Protein AF-A0A1W9L473-F1 (afdb_monomer)

Sequence (156 aa):
LVLVSHRDIDSIYTDMGHTSPFGNRLSIIRLGLLEPEIPNLIIQWGKNILSIEAMHAMRIWAGRHPFYLQLLGYHLVNAQEADESLGQALDNFYSDAVGRLRKLWDSLDEREQQTLRGTLQGKAIKRRSLRIRGLVTEEDKPFGQVLREWLEHEIG

Solvent-accessible surface area (backbone atoms only — not comparable to full-atom values): 9128 Å² total; per-residue (Å²): 139,89,88,89,69,97,61,61,71,66,61,62,24,63,78,65,79,42,86,64,90,49,82,88,77,62,84,87,80,79,80,42,49,49,62,90,68,48,47,61,56,59,49,55,73,41,59,91,77,48,52,73,66,56,50,50,46,42,51,50,36,21,29,38,30,63,69,47,39,52,49,42,52,51,30,49,52,51,19,60,76,68,76,46,51,73,66,58,21,48,53,56,32,48,64,61,46,49,65,53,50,52,58,54,54,76,70,46,53,73,68,56,50,52,46,59,57,35,40,82,74,73,44,75,43,90,48,72,70,44,33,54,68,30,51,27,43,98,84,30,38,64,37,20,46,54,58,49,53,46,44,59,76,77,67,101

Nearest PDB structures (foldseek):
  9fia-assembly1_B3  TM=2.172E-01  e=6.575E+00  Toxoplasma gondii

Structure (mmCIF, N/CA/C/O backbone):
data_AF-A0A1W9L473-F1
#
_entry.id   AF-A0A1W9L473-F1
#
loop_
_atom_site.group_PDB
_atom_site.id
_atom_site.type_symbol
_atom_site.label_atom_id
_atom_site.label_alt_id
_atom_site.label_comp_id
_atom_site.label_asym_id
_atom_site.label_entity_id
_atom_site.label_seq_id
_atom_site.pdbx_PDB_ins_code
_atom_site.Cartn_x
_atom_site.Cartn_y
_atom_site.Cartn_z
_atom_site.occupancy
_atom_site.B_iso_or_equiv
_atom_site.auth_seq_id
_atom_site.auth_comp_id
_atom_site.auth_asym_id
_atom_site.auth_atom_id
_atom_site.pdbx_PDB_model_num
ATOM 1 N N . LEU A 1 1 ? -2.109 -25.736 12.941 1.00 49.19 1 LEU A N 1
ATOM 2 C CA . LEU A 1 1 ? -3.257 -25.099 12.260 1.00 49.19 1 LEU A CA 1
ATOM 3 C C . LEU A 1 1 ? -3.051 -23.593 12.336 1.00 49.19 1 LEU A C 1
ATOM 5 O O . LEU A 1 1 ? -2.918 -23.092 13.444 1.00 49.19 1 LEU A O 1
ATOM 9 N N . VAL A 1 2 ? -2.947 -22.902 11.200 1.00 49.25 2 VAL A N 1
ATOM 10 C CA . VAL A 1 2 ? -2.827 -21.435 11.145 1.00 49.25 2 VAL A CA 1
ATOM 11 C C . VAL A 1 2 ? -4.138 -20.900 10.581 1.00 49.25 2 VAL A C 1
ATOM 13 O O . VAL A 1 2 ? -4.546 -21.305 9.497 1.00 49.25 2 VAL A O 1
ATOM 16 N N . LEU A 1 3 ? -4.813 -20.041 11.341 1.00 48.75 3 LEU A N 1
ATOM 17 C CA . LEU A 1 3 ? -6.052 -19.374 10.945 1.00 48.75 3 LEU A CA 1
ATOM 18 C C . LEU A 1 3 ? -5.720 -17.917 10.613 1.00 48.75 3 LEU A C 1
ATOM 20 O O . LEU A 1 3 ? -5.162 -17.210 11.448 1.00 48.75 3 LEU A O 1
ATOM 24 N N . VAL A 1 4 ? -6.048 -17.481 9.395 1.00 52.62 4 VAL A N 1
ATOM 25 C CA . VAL A 1 4 ? -5.826 -16.108 8.922 1.00 52.62 4 VAL A CA 1
ATOM 26 C C . VAL A 1 4 ? -7.186 -15.447 8.727 1.00 52.62 4 VAL A C 1
ATOM 28 O O . VAL A 1 4 ? -8.017 -15.949 7.976 1.00 52.62 4 VAL A O 1
ATOM 31 N N . SER A 1 5 ? -7.421 -14.330 9.414 1.00 60.09 5 SER A N 1
ATOM 32 C CA . SER A 1 5 ? -8.674 -13.572 9.353 1.00 60.09 5 SER A CA 1
ATOM 33 C C . SER A 1 5 ? -8.391 -12.078 9.210 1.00 60.09 5 SER A C 1
ATOM 35 O O . SER A 1 5 ? -7.452 -11.556 9.807 1.00 60.09 5 SER A O 1
ATOM 37 N N . HIS A 1 6 ? -9.231 -11.387 8.434 1.00 55.44 6 HIS A N 1
ATOM 38 C CA . HIS A 1 6 ? -9.237 -9.922 8.324 1.00 55.44 6 HIS A CA 1
ATOM 39 C C . HIS A 1 6 ? -10.030 -9.232 9.442 1.00 55.44 6 HIS A C 1
ATOM 41 O O . HIS A 1 6 ? -9.931 -8.017 9.609 1.00 55.44 6 HIS A O 1
ATOM 47 N N . ARG A 1 7 ? -10.813 -10.003 10.204 1.00 55.44 7 ARG A N 1
ATOM 48 C CA . ARG A 1 7 ? -11.537 -9.557 11.396 1.00 55.44 7 ARG A CA 1
ATOM 49 C C . ARG A 1 7 ? -10.774 -9.965 12.645 1.00 55.44 7 ARG A C 1
ATOM 51 O O . ARG A 1 7 ? -10.138 -11.023 12.654 1.00 55.44 7 ARG A O 1
ATOM 58 N N . ASP A 1 8 ? -10.870 -9.145 13.687 1.00 57.38 8 ASP A N 1
ATOM 59 C CA . ASP A 1 8 ? -10.322 -9.490 14.995 1.00 57.38 8 ASP A CA 1
ATOM 60 C C . ASP A 1 8 ? -10.938 -10.817 15.454 1.00 57.38 8 ASP A C 1
ATOM 62 O O . ASP A 1 8 ? -12.156 -10.982 15.391 1.00 57.38 8 ASP A O 1
ATOM 66 N N . ILE A 1 9 ? -10.124 -11.789 15.861 1.00 57.00 9 ILE A N 1
ATOM 67 C CA . ILE A 1 9 ? -10.634 -13.122 16.215 1.00 57.00 9 ILE A CA 1
ATOM 68 C C . ILE A 1 9 ? -11.645 -13.017 17.357 1.00 57.00 9 ILE A C 1
ATOM 70 O O . ILE A 1 9 ? -12.660 -13.703 17.324 1.00 57.00 9 ILE A O 1
ATOM 74 N N . ASP A 1 10 ? -11.438 -12.087 18.287 1.00 54.16 10 ASP A N 1
ATOM 75 C CA . ASP A 1 10 ? -12.383 -11.835 19.371 1.00 54.16 10 ASP A CA 1
ATOM 76 C C . ASP A 1 10 ? -13.751 -11.376 18.840 1.00 54.16 10 ASP A C 1
ATOM 78 O O . ASP A 1 10 ? -14.776 -11.826 19.340 1.00 54.16 10 ASP A O 1
ATOM 82 N N . SER A 1 11 ? -13.794 -10.584 17.759 1.00 52.94 11 SER A N 1
ATOM 83 C CA . SER A 1 11 ? -15.060 -10.144 17.146 1.00 52.94 11 SER A CA 1
ATOM 84 C C . SER A 1 11 ? -15.867 -11.282 16.508 1.00 52.94 11 SER A C 1
ATOM 86 O O . SER A 1 11 ? -17.090 -11.229 16.503 1.00 52.94 11 SER A O 1
ATOM 88 N N . ILE A 1 12 ? -15.209 -12.356 16.054 1.00 52.94 12 ILE A N 1
ATOM 89 C CA . ILE A 1 12 ? -15.882 -13.552 15.513 1.00 52.94 12 ILE A CA 1
ATOM 90 C C . ILE A 1 12 ? -16.634 -14.309 16.619 1.00 52.94 12 ILE A C 1
ATOM 92 O O . ILE A 1 12 ? -17.684 -14.898 16.368 1.00 52.94 12 ILE A O 1
ATOM 96 N N . TYR A 1 13 ? -16.108 -14.296 17.845 1.00 51.09 13 TYR A N 1
ATOM 97 C CA . TYR A 1 13 ? -16.696 -15.004 18.983 1.00 51.09 13 TYR A CA 1
ATOM 98 C C . TYR A 1 13 ? -17.824 -14.222 19.650 1.00 51.09 13 TYR A C 1
ATOM 100 O O . TYR A 1 13 ? -18.827 -14.822 20.043 1.00 51.09 13 TYR A O 1
ATOM 108 N N . THR A 1 14 ? -17.702 -12.894 19.719 1.00 51.62 14 THR A N 1
ATOM 109 C CA . THR A 1 14 ? -18.758 -12.030 20.261 1.00 51.62 14 THR A CA 1
ATOM 110 C C . THR A 1 14 ? -20.039 -12.118 19.427 1.00 51.62 14 THR A C 1
ATOM 112 O O . THR A 1 14 ? -21.121 -12.218 20.000 1.00 51.62 14 THR A O 1
ATOM 115 N N . ASP A 1 15 ? -19.919 -12.191 18.096 1.00 51.69 15 ASP A N 1
ATOM 116 C CA . ASP A 1 15 ? -21.063 -12.339 17.181 1.00 51.69 15 ASP A CA 1
ATOM 117 C C . ASP A 1 15 ? -21.738 -13.724 17.274 1.00 51.69 15 ASP A C 1
ATOM 119 O O . ASP A 1 15 ? -22.900 -13.876 16.901 1.00 51.69 15 ASP A O 1
ATOM 123 N N . MET A 1 16 ? -21.038 -14.738 17.800 1.00 52.78 16 MET A N 1
ATOM 124 C CA . MET A 1 16 ? -21.549 -16.106 17.971 1.00 52.78 16 MET A CA 1
ATOM 125 C C . MET A 1 16 ? -21.974 -16.438 19.411 1.00 52.78 16 MET A C 1
ATOM 127 O O . MET A 1 16 ? -22.309 -17.585 19.693 1.00 52.78 16 MET A O 1
ATOM 131 N N . GLY A 1 17 ? -21.974 -15.469 20.336 1.00 44.88 17 GLY A N 1
ATOM 132 C CA . GLY A 1 17 ? -22.454 -15.671 21.711 1.00 44.88 17 GLY A CA 1
ATOM 133 C C . GLY A 1 17 ? -21.631 -16.662 22.549 1.00 44.88 17 GLY A C 1
ATOM 134 O O . GLY A 1 17 ? -22.107 -17.143 23.577 1.00 44.88 17 GLY A O 1
ATOM 135 N N . HIS A 1 18 ? -20.400 -16.972 22.135 1.00 49.53 18 HIS A N 1
ATOM 136 C CA . HIS A 1 18 ? -19.535 -17.944 22.801 1.00 49.53 18 HIS A CA 1
ATOM 137 C C . HIS A 1 18 ? -18.225 -17.296 23.254 1.00 49.53 18 HIS A C 1
ATOM 139 O O . HIS A 1 18 ? -17.548 -16.629 22.480 1.00 49.53 18 HIS A O 1
ATOM 145 N N . THR A 1 19 ? -17.815 -17.534 24.501 1.00 52.00 19 THR A N 1
ATOM 146 C CA . THR A 1 19 ? -16.463 -17.215 24.976 1.00 52.00 19 THR A CA 1
ATOM 147 C C . THR A 1 19 ? -15.451 -18.113 24.259 1.00 52.00 19 THR A C 1
ATOM 149 O O . THR A 1 19 ? -15.545 -19.338 24.317 1.00 52.00 19 THR A O 1
ATOM 152 N N . SER A 1 20 ? -14.491 -17.501 23.558 1.00 50.62 20 SER A N 1
ATOM 153 C CA . SER A 1 20 ? -13.506 -18.198 22.722 1.00 50.62 20 SER A CA 1
ATOM 154 C C . SER A 1 20 ? -12.738 -19.280 23.505 1.00 50.62 20 SER A C 1
ATOM 156 O O . SER A 1 20 ? -11.993 -18.946 24.433 1.00 50.62 20 SER A O 1
ATOM 158 N N . PRO A 1 21 ? -12.813 -20.569 23.116 1.00 51.66 21 PRO A N 1
ATOM 159 C CA . PRO A 1 21 ? -12.040 -21.645 23.748 1.00 51.66 21 PRO A CA 1
ATOM 160 C C . PRO A 1 21 ? -10.525 -21.543 23.472 1.00 51.66 21 PRO A C 1
ATOM 162 O O . PRO A 1 21 ? -9.743 -22.363 23.955 1.00 51.66 21 PRO A O 1
ATOM 165 N N . PHE A 1 22 ? -10.091 -20.533 22.708 1.00 52.97 22 PHE A N 1
ATOM 166 C CA . PHE A 1 22 ? -8.700 -20.305 22.321 1.00 52.97 22 PHE A CA 1
ATOM 167 C C . PHE A 1 22 ? -7.920 -19.394 23.272 1.00 52.97 22 PHE A C 1
ATOM 169 O O . PHE A 1 22 ? -6.691 -19.362 23.182 1.00 52.97 22 PHE A O 1
ATOM 176 N N . GLY A 1 23 ? -8.596 -18.725 24.214 1.00 51.22 23 GLY A N 1
ATOM 177 C CA . GLY A 1 23 ? -7.991 -17.723 25.102 1.00 51.22 23 GLY A CA 1
ATOM 178 C C . GLY A 1 23 ? -6.808 -18.215 25.950 1.00 51.22 23 GLY A C 1
ATOM 179 O O . GLY A 1 23 ? -6.017 -17.398 26.399 1.00 51.22 23 GLY A O 1
ATOM 180 N N . ASN A 1 24 ? -6.645 -19.534 26.124 1.00 51.88 24 ASN A N 1
ATOM 181 C CA . ASN A 1 24 ? -5.555 -20.140 26.902 1.00 51.88 24 ASN A CA 1
ATOM 182 C C . ASN A 1 24 ? -4.619 -21.067 26.100 1.00 51.88 24 ASN A C 1
ATOM 184 O O . ASN A 1 24 ? -3.783 -21.740 26.699 1.00 51.88 24 ASN A O 1
ATOM 188 N N . ARG A 1 25 ? -4.753 -21.168 24.766 1.00 57.78 25 ARG A N 1
ATOM 189 C CA . ARG A 1 25 ? -3.942 -22.113 23.960 1.00 57.78 25 ARG A CA 1
ATOM 190 C C . ARG A 1 25 ? -3.295 -21.530 22.705 1.00 57.78 25 ARG A C 1
ATOM 192 O O . ARG A 1 25 ? -2.423 -22.191 22.148 1.00 57.78 25 ARG A O 1
ATOM 199 N N . LEU A 1 26 ? -3.686 -20.337 22.255 1.00 58.19 26 LEU A N 1
ATOM 200 C CA . LEU A 1 26 ? -3.131 -19.711 21.051 1.00 58.19 26 LEU A CA 1
ATOM 201 C C . LEU A 1 26 ? -2.578 -18.317 21.349 1.00 58.19 26 LEU A C 1
ATOM 203 O O . LEU A 1 26 ? -3.222 -17.519 22.025 1.00 58.19 26 LEU A O 1
ATOM 207 N N . SER A 1 27 ? -1.402 -18.011 20.799 1.00 53.88 27 SER A N 1
ATOM 208 C CA . SER A 1 27 ? -0.875 -16.650 20.734 1.00 53.88 27 SER A CA 1
ATOM 209 C C . SER A 1 27 ? -1.345 -15.978 19.443 1.00 53.88 27 SER A C 1
ATOM 211 O O . SER A 1 27 ? -1.219 -16.528 18.348 1.00 53.88 27 SER A O 1
ATOM 213 N N . ILE A 1 28 ? -1.906 -14.775 19.562 1.00 63.00 28 ILE A N 1
ATOM 214 C CA . ILE A 1 28 ? -2.271 -13.959 18.402 1.00 63.00 28 ILE A CA 1
ATOM 215 C C . ILE A 1 28 ? -1.040 -13.155 17.991 1.00 63.00 28 ILE A C 1
ATOM 217 O O . ILE A 1 28 ? -0.604 -12.264 18.719 1.00 63.00 28 ILE A O 1
ATOM 221 N N . ILE A 1 29 ? -0.505 -13.444 16.806 1.00 65.06 29 ILE A N 1
ATOM 222 C CA . ILE A 1 29 ? 0.530 -12.625 16.172 1.00 65.06 29 ILE A CA 1
ATOM 223 C C . ILE A 1 29 ? -0.164 -11.734 15.147 1.00 65.06 29 ILE A C 1
ATOM 225 O O . ILE A 1 29 ? -0.725 -12.221 14.166 1.00 65.06 29 ILE A O 1
ATOM 229 N N . ARG A 1 30 ? -0.151 -10.420 15.381 1.00 65.00 30 ARG A N 1
ATOM 230 C CA . ARG A 1 30 ? -0.689 -9.448 14.425 1.00 65.00 30 ARG A CA 1
ATOM 231 C C . ARG A 1 30 ? 0.424 -9.015 13.481 1.00 65.00 30 ARG A C 1
ATOM 233 O O . ARG A 1 30 ? 1.358 -8.341 13.901 1.00 65.00 30 ARG A O 1
ATOM 240 N N . LEU A 1 31 ? 0.314 -9.414 12.218 1.00 71.44 31 LEU A N 1
ATOM 241 C CA . LEU A 1 31 ? 1.217 -8.977 11.157 1.00 71.44 31 LEU A CA 1
ATOM 242 C C . LEU A 1 31 ? 0.724 -7.628 10.623 1.00 71.44 31 LEU A C 1
ATOM 244 O O . LEU A 1 31 ? -0.320 -7.560 9.977 1.00 71.44 31 LEU A O 1
ATOM 248 N N . GLY A 1 32 ? 1.449 -6.563 10.958 1.00 83.50 32 GLY A N 1
ATOM 249 C CA . GLY A 1 32 ? 1.199 -5.207 10.474 1.00 83.50 32 GLY A CA 1
ATOM 250 C C . GLY A 1 32 ? 2.166 -4.819 9.357 1.00 83.50 32 GLY A C 1
ATOM 251 O O . GLY A 1 32 ? 2.582 -5.646 8.545 1.00 83.50 32 GLY A O 1
ATOM 252 N N . LEU A 1 33 ? 2.545 -3.543 9.333 1.00 92.38 33 LEU A N 1
ATOM 253 C CA . LEU A 1 33 ? 3.627 -3.071 8.473 1.00 92.38 33 LEU A CA 1
ATOM 254 C C . LEU A 1 33 ? 4.958 -3.708 8.875 1.00 92.38 33 LEU A C 1
ATOM 256 O O . LEU A 1 33 ? 5.232 -3.871 10.063 1.00 92.38 33 LEU A O 1
ATOM 260 N N . LEU A 1 34 ? 5.797 -4.002 7.882 1.00 92.56 34 LEU A N 1
ATOM 261 C CA . LEU A 1 34 ? 7.171 -4.461 8.097 1.00 92.56 34 LEU A CA 1
ATOM 262 C C . LEU A 1 34 ? 7.948 -3.451 8.938 1.00 92.56 34 LEU A C 1
ATOM 264 O O . LEU A 1 34 ? 7.641 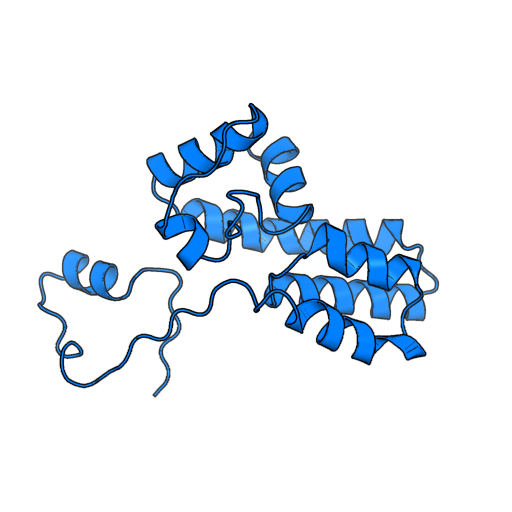-2.265 8.875 1.00 92.56 34 LEU A O 1
ATOM 268 N N . GLU A 1 35 ? 8.963 -3.873 9.684 1.00 90.62 35 GLU A N 1
ATOM 269 C CA . GLU A 1 35 ? 9.851 -2.945 10.401 1.00 90.62 35 GLU A CA 1
ATOM 270 C C . GLU A 1 35 ? 10.547 -1.981 9.413 1.00 90.62 35 GLU A C 1
ATOM 272 O O . GLU A 1 35 ? 10.750 -2.354 8.254 1.00 90.62 35 GLU A O 1
ATOM 277 N N . PRO A 1 36 ? 10.865 -0.730 9.806 1.00 88.25 36 PRO A N 1
ATOM 278 C CA . PRO A 1 36 ? 11.346 0.315 8.889 1.00 88.25 36 PRO A CA 1
ATOM 279 C C . PRO A 1 36 ? 12.540 -0.067 7.996 1.00 88.25 36 PRO A C 1
ATOM 281 O O . PRO A 1 36 ? 12.657 0.421 6.872 1.00 88.25 36 PRO A O 1
ATOM 284 N N . GLU A 1 37 ? 13.417 -0.942 8.474 1.00 89.00 37 GLU A N 1
ATOM 285 C CA . GLU A 1 37 ? 14.612 -1.428 7.787 1.00 89.00 37 GLU A CA 1
ATOM 286 C C . GLU A 1 37 ? 14.318 -2.501 6.725 1.00 89.00 37 GLU A C 1
ATOM 288 O O . GLU A 1 37 ? 15.041 -2.610 5.730 1.00 89.00 37 GLU A O 1
ATOM 293 N N . ILE A 1 38 ? 13.239 -3.269 6.890 1.00 91.81 38 ILE A N 1
ATOM 294 C CA . ILE A 1 38 ? 12.968 -4.474 6.097 1.00 91.81 38 ILE A CA 1
ATOM 295 C C . ILE A 1 38 ? 12.579 -4.170 4.640 1.00 91.81 38 ILE A C 1
ATOM 297 O O . ILE A 1 38 ? 13.107 -4.847 3.754 1.00 91.81 38 ILE A O 1
ATOM 301 N N . PRO A 1 39 ? 11.735 -3.167 4.314 1.00 90.88 39 PRO A N 1
ATOM 302 C CA . PRO A 1 39 ? 11.399 -2.859 2.922 1.00 90.88 39 PRO A CA 1
ATOM 303 C C . PRO A 1 39 ? 12.627 -2.576 2.064 1.00 90.88 39 PRO A C 1
ATOM 305 O O . PRO A 1 39 ? 12.700 -3.029 0.927 1.00 90.88 39 PRO A O 1
ATOM 308 N N . ASN A 1 40 ? 13.624 -1.878 2.616 1.00 90.88 40 ASN A N 1
ATOM 309 C CA . ASN A 1 40 ? 14.854 -1.586 1.890 1.00 90.88 40 ASN A CA 1
ATOM 310 C C . ASN A 1 40 ? 15.639 -2.862 1.577 1.00 90.88 40 ASN A C 1
ATOM 312 O O . ASN A 1 40 ? 16.172 -2.972 0.477 1.00 90.88 40 ASN A O 1
ATOM 316 N N . LEU A 1 41 ? 15.681 -3.824 2.502 1.00 92.06 41 LEU A N 1
ATOM 317 C CA . LEU A 1 41 ? 16.324 -5.119 2.273 1.00 92.06 41 LEU A CA 1
ATOM 318 C C . LEU A 1 41 ? 15.599 -5.923 1.188 1.00 92.06 41 LEU A C 1
ATOM 320 O O . LEU A 1 41 ? 16.253 -6.426 0.278 1.00 92.06 41 LEU A O 1
ATOM 324 N N . ILE A 1 42 ? 14.264 -5.980 1.241 1.00 90.44 42 ILE A N 1
ATOM 325 C CA . ILE A 1 42 ? 13.444 -6.683 0.241 1.00 90.44 42 ILE A CA 1
ATOM 326 C C . ILE A 1 42 ? 13.632 -6.063 -1.146 1.00 90.44 42 IL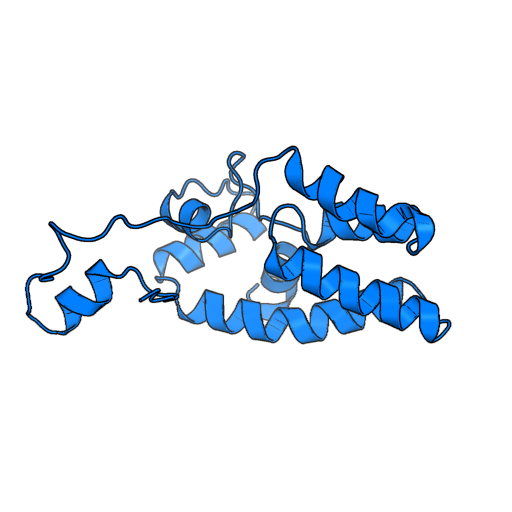E A C 1
ATOM 328 O O . ILE A 1 42 ? 13.889 -6.774 -2.112 1.00 90.44 42 ILE A O 1
ATOM 332 N N . ILE A 1 43 ? 13.550 -4.734 -1.251 1.00 92.69 43 ILE A N 1
ATOM 333 C CA . ILE A 1 43 ? 13.709 -4.021 -2.526 1.00 92.69 43 ILE A CA 1
ATOM 334 C C . ILE A 1 43 ? 15.118 -4.244 -3.098 1.00 92.69 43 ILE A C 1
ATOM 336 O O . ILE A 1 43 ? 15.272 -4.438 -4.301 1.00 92.69 43 ILE A O 1
ATOM 340 N N . GLN A 1 44 ? 16.148 -4.291 -2.246 1.00 92.50 44 GLN A N 1
ATOM 341 C CA . GLN A 1 44 ? 17.528 -4.552 -2.670 1.00 92.50 44 GLN A CA 1
ATOM 342 C C . GLN A 1 44 ? 17.744 -5.954 -3.254 1.00 92.50 44 GLN A C 1
ATOM 344 O O . GLN A 1 44 ? 18.679 -6.138 -4.034 1.00 92.50 44 GLN A O 1
ATOM 349 N N . TRP A 1 45 ? 16.895 -6.939 -2.947 1.00 88.31 45 TRP A N 1
ATOM 350 C CA . TRP A 1 45 ? 16.956 -8.243 -3.618 1.00 88.31 45 TRP A CA 1
ATOM 351 C C . TRP A 1 45 ? 16.639 -8.140 -5.115 1.00 88.31 45 TRP A C 1
ATOM 353 O O . TRP A 1 45 ? 17.166 -8.921 -5.903 1.00 88.31 45 TRP A O 1
ATOM 363 N N . GLY A 1 46 ? 15.856 -7.136 -5.520 1.00 86.81 46 GLY A N 1
ATOM 364 C CA . GLY A 1 46 ? 15.519 -6.859 -6.915 1.00 86.81 46 GLY A CA 1
ATOM 365 C C . GLY A 1 46 ? 16.557 -6.039 -7.686 1.00 86.81 46 GLY A C 1
ATOM 366 O O . GLY A 1 46 ? 16.338 -5.789 -8.863 1.00 86.81 46 GLY A O 1
ATOM 367 N N . LYS A 1 47 ? 17.684 -5.627 -7.083 1.00 90.38 47 LYS A N 1
ATOM 368 C CA . LYS A 1 47 ? 18.616 -4.631 -7.665 1.00 90.38 47 LYS A CA 1
ATOM 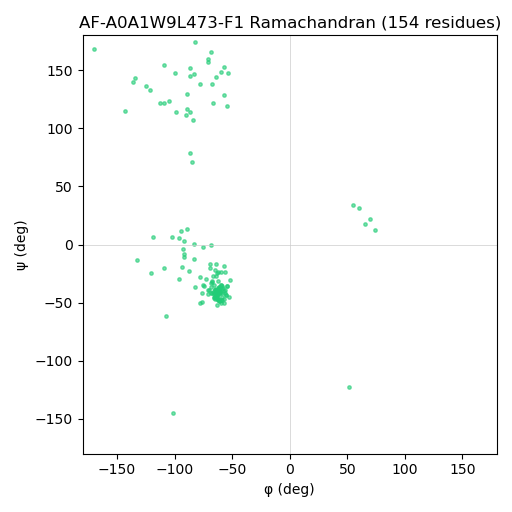369 C C . LYS A 1 47 ? 19.231 -4.990 -9.026 1.00 90.38 47 LYS A C 1
ATOM 371 O O . LYS A 1 47 ? 19.709 -4.108 -9.725 1.00 90.38 47 LYS A O 1
ATOM 376 N N . ASN A 1 48 ? 19.301 -6.281 -9.352 1.00 90.56 48 ASN A N 1
ATOM 377 C CA . ASN A 1 48 ? 19.857 -6.764 -10.623 1.00 90.56 48 ASN A CA 1
ATOM 378 C C . ASN A 1 48 ? 18.782 -6.918 -11.707 1.00 90.56 48 ASN A C 1
ATOM 380 O O . ASN A 1 48 ? 19.107 -7.237 -12.844 1.00 90.56 48 ASN A O 1
ATOM 384 N N . ILE A 1 49 ? 17.517 -6.762 -11.323 1.00 90.44 49 ILE A N 1
ATOM 385 C CA . ILE A 1 49 ? 16.358 -6.881 -12.197 1.00 90.44 49 ILE A CA 1
ATOM 386 C C . ILE A 1 49 ? 15.830 -5.466 -12.420 1.00 90.44 49 ILE A C 1
ATOM 388 O O . ILE A 1 49 ? 15.919 -4.948 -13.522 1.00 90.44 49 ILE A O 1
ATOM 392 N N . LEU A 1 50 ? 15.411 -4.798 -11.348 1.00 92.81 50 LEU A N 1
ATOM 393 C CA . LEU A 1 50 ? 14.729 -3.511 -11.379 1.00 92.81 50 LEU A CA 1
ATOM 394 C C . LEU A 1 50 ? 15.684 -2.317 -11.486 1.00 92.81 50 LEU A C 1
ATOM 396 O O . LEU A 1 50 ? 16.754 -2.293 -10.872 1.00 92.81 50 LEU A O 1
ATOM 400 N N . SER A 1 51 ? 15.234 -1.270 -12.184 1.00 93.75 51 SER A N 1
ATOM 401 C CA . SER A 1 51 ? 15.922 0.024 -12.217 1.00 93.75 51 SER A CA 1
ATOM 402 C C . SER A 1 51 ? 15.873 0.745 -10.861 1.00 93.75 51 SER A C 1
ATOM 404 O O . SER A 1 51 ? 15.085 0.414 -9.967 1.00 93.75 51 SER A O 1
ATOM 406 N N . ILE A 1 52 ? 16.704 1.779 -10.701 1.00 94.31 52 ILE A N 1
ATOM 407 C CA . ILE A 1 52 ? 16.717 2.613 -9.490 1.00 94.31 52 ILE A CA 1
ATOM 408 C C . ILE A 1 52 ? 15.371 3.328 -9.313 1.00 94.31 52 ILE A C 1
ATOM 410 O O . ILE A 1 52 ? 14.856 3.399 -8.197 1.00 94.31 52 ILE A O 1
ATOM 414 N N . GLU A 1 53 ? 14.778 3.809 -10.404 1.00 95.69 53 GLU A N 1
ATOM 415 C CA . GLU A 1 53 ? 13.474 4.471 -10.425 1.00 95.69 53 GLU A CA 1
ATOM 416 C C . GLU A 1 53 ? 12.360 3.510 -9.998 1.00 95.69 53 GLU A C 1
ATOM 418 O O . GLU A 1 53 ? 11.529 3.872 -9.167 1.00 95.69 53 GLU A O 1
ATOM 423 N N . ALA A 1 54 ? 12.381 2.269 -10.493 1.00 95.75 54 ALA A N 1
ATOM 424 C CA . ALA A 1 54 ? 11.433 1.228 -10.106 1.00 95.75 54 ALA A CA 1
ATOM 425 C C . ALA A 1 54 ? 11.552 0.881 -8.611 1.00 95.75 54 ALA A C 1
ATOM 427 O O . ALA A 1 54 ? 10.557 0.865 -7.883 1.00 95.75 54 ALA A O 1
ATOM 428 N N . MET A 1 55 ? 12.776 0.695 -8.106 1.00 95.75 55 MET A N 1
ATOM 429 C CA . MET A 1 55 ? 13.022 0.474 -6.676 1.00 95.75 55 MET A CA 1
ATOM 430 C C . MET A 1 55 ? 12.579 1.664 -5.813 1.00 95.75 55 MET A C 1
ATOM 432 O O . MET A 1 55 ? 12.073 1.479 -4.704 1.00 95.75 55 MET A O 1
ATOM 436 N N . HIS A 1 56 ? 12.758 2.893 -6.299 1.00 96.00 56 HIS A N 1
ATOM 437 C CA . HIS A 1 56 ? 12.276 4.097 -5.628 1.00 96.00 56 HIS A CA 1
ATOM 438 C C . HIS A 1 56 ? 10.741 4.158 -5.613 1.00 96.00 56 HIS A C 1
ATOM 440 O O . HIS A 1 56 ? 10.153 4.433 -4.565 1.00 96.00 56 HIS A O 1
ATOM 446 N N . ALA A 1 57 ? 10.088 3.807 -6.725 1.00 96.94 57 ALA A N 1
ATOM 447 C CA . ALA A 1 57 ? 8.636 3.708 -6.808 1.00 96.94 57 ALA A CA 1
ATOM 448 C C . ALA A 1 57 ? 8.080 2.698 -5.794 1.00 96.94 57 ALA A C 1
ATOM 450 O O . ALA A 1 57 ? 7.121 3.020 -5.096 1.00 96.94 57 ALA A O 1
ATOM 451 N N . MET A 1 58 ? 8.729 1.540 -5.605 1.00 97.31 58 MET A N 1
ATOM 452 C CA . MET A 1 58 ? 8.334 0.569 -4.571 1.00 97.31 58 MET A CA 1
ATOM 453 C C . MET A 1 58 ? 8.280 1.183 -3.168 1.00 97.31 58 MET A C 1
ATOM 455 O O . MET A 1 58 ? 7.319 0.958 -2.429 1.00 97.31 58 MET A O 1
ATOM 459 N N . ARG A 1 59 ? 9.283 1.994 -2.805 1.00 95.00 59 ARG A N 1
ATOM 460 C CA . ARG A 1 59 ? 9.346 2.653 -1.488 1.00 95.00 59 ARG A CA 1
ATOM 461 C C . ARG A 1 59 ? 8.218 3.650 -1.290 1.00 95.00 59 ARG A C 1
ATOM 463 O O . ARG A 1 59 ? 7.689 3.758 -0.190 1.00 95.00 59 ARG A O 1
ATOM 470 N N . ILE A 1 60 ? 7.873 4.391 -2.334 1.00 96.62 60 ILE A N 1
ATOM 471 C CA . ILE A 1 60 ? 6.867 5.449 -2.256 1.00 96.62 60 ILE A CA 1
ATOM 472 C C . ILE A 1 60 ? 5.455 4.860 -2.272 1.00 96.62 60 ILE A C 1
ATOM 474 O O . ILE A 1 60 ? 4.631 5.170 -1.409 1.00 96.62 60 ILE A O 1
ATOM 478 N N . TRP A 1 61 ? 5.177 3.987 -3.236 1.00 97.75 61 TRP A N 1
ATOM 479 C CA . TRP A 1 61 ? 3.831 3.497 -3.508 1.00 97.75 61 TRP A CA 1
ATOM 480 C C . TRP A 1 61 ? 3.355 2.465 -2.503 1.00 97.75 61 TRP A C 1
ATOM 482 O O . TRP A 1 61 ? 2.270 2.613 -1.940 1.00 97.75 61 TRP A O 1
ATOM 492 N N . ALA A 1 62 ? 4.177 1.455 -2.234 1.00 96.62 62 ALA A N 1
ATOM 493 C CA . ALA A 1 62 ? 3.827 0.368 -1.329 1.00 96.62 62 ALA A CA 1
ATOM 494 C C . ALA A 1 62 ? 4.303 0.598 0.113 1.00 96.62 62 ALA A C 1
ATOM 496 O O . ALA A 1 62 ? 3.794 -0.040 1.041 1.00 96.62 62 ALA A O 1
ATOM 497 N N . GLY A 1 63 ? 5.276 1.495 0.309 1.00 95.56 63 GLY A N 1
ATOM 498 C CA . GLY A 1 63 ? 5.852 1.804 1.612 1.00 95.56 63 GLY A CA 1
ATOM 499 C C . GLY A 1 63 ? 6.313 0.563 2.367 1.00 95.56 63 GLY A C 1
ATOM 500 O O . GLY A 1 63 ? 7.145 -0.200 1.883 1.00 95.56 63 GLY A O 1
ATOM 501 N N . ARG A 1 64 ? 5.782 0.360 3.578 1.00 94.50 64 ARG A N 1
ATOM 502 C CA . ARG A 1 64 ? 6.159 -0.764 4.459 1.00 94.50 64 ARG A CA 1
ATOM 503 C C . ARG A 1 64 ? 5.209 -1.965 4.366 1.00 94.50 64 ARG A C 1
ATOM 505 O O . ARG A 1 64 ? 5.321 -2.893 5.168 1.00 94.50 64 ARG A O 1
ATOM 512 N N . HIS A 1 65 ? 4.236 -1.947 3.454 1.00 95.25 65 HIS A N 1
ATOM 513 C CA . HIS A 1 65 ? 3.192 -2.967 3.432 1.00 95.25 65 HIS A CA 1
ATOM 514 C C . HIS A 1 65 ? 3.607 -4.166 2.561 1.00 95.25 65 HIS A C 1
ATOM 516 O O . HIS A 1 65 ? 3.715 -4.024 1.342 1.00 95.25 65 HIS A O 1
ATOM 522 N N . PRO A 1 66 ? 3.764 -5.378 3.131 1.00 93.38 66 PRO A N 1
ATOM 523 C CA . PRO A 1 66 ? 4.381 -6.510 2.431 1.00 93.38 66 PRO A CA 1
ATOM 524 C C . PRO A 1 66 ? 3.587 -6.952 1.196 1.00 93.38 66 PRO A C 1
ATOM 526 O O . PRO A 1 66 ? 4.168 -7.163 0.137 1.00 93.38 66 PRO A O 1
ATOM 529 N N . PHE A 1 67 ? 2.254 -7.013 1.304 1.00 93.81 67 PHE A N 1
ATOM 530 C CA . PHE A 1 67 ? 1.385 -7.340 0.167 1.00 93.81 67 PHE A CA 1
ATOM 531 C C . PHE A 1 67 ? 1.574 -6.380 -1.020 1.00 93.81 67 PHE A C 1
ATOM 533 O O . PHE A 1 67 ? 1.779 -6.839 -2.137 1.00 93.81 67 PHE A O 1
ATOM 540 N N . TYR A 1 68 ? 1.538 -5.061 -0.792 1.00 96.50 68 TYR A N 1
ATOM 541 C CA . TYR A 1 68 ? 1.673 -4.089 -1.881 1.00 96.50 68 TYR A CA 1
ATOM 542 C C . TYR A 1 68 ? 3.105 -4.014 -2.413 1.00 96.50 68 TYR A C 1
ATOM 544 O O . TYR A 1 68 ? 3.280 -3.762 -3.598 1.00 96.50 68 TYR A O 1
ATOM 552 N N . LEU A 1 69 ? 4.122 -4.283 -1.582 1.00 96.38 69 LEU A N 1
ATOM 553 C CA . LEU A 1 69 ? 5.508 -4.402 -2.047 1.00 96.38 69 LEU A CA 1
ATOM 554 C C . LEU A 1 69 ? 5.648 -5.563 -3.032 1.00 96.38 69 LEU A C 1
ATOM 556 O O . LEU A 1 69 ? 6.244 -5.399 -4.091 1.00 96.38 69 LEU A O 1
ATOM 560 N N . GLN A 1 70 ? 5.066 -6.718 -2.702 1.00 95.69 70 GLN A N 1
ATOM 561 C CA . GLN A 1 70 ? 5.060 -7.878 -3.587 1.00 95.69 70 GLN A CA 1
ATOM 562 C C . GLN A 1 70 ? 4.262 -7.611 -4.868 1.00 95.69 70 GLN A C 1
ATOM 564 O O . GLN A 1 70 ? 4.753 -7.913 -5.953 1.00 95.69 70 GLN A O 1
ATOM 569 N N . LEU A 1 71 ? 3.058 -7.039 -4.750 1.00 97.44 71 LEU A N 1
ATOM 570 C CA . LEU A 1 71 ? 2.200 -6.748 -5.899 1.00 97.44 71 LEU A CA 1
ATOM 571 C C . LEU A 1 71 ? 2.882 -5.771 -6.864 1.00 97.44 71 LEU A C 1
ATOM 573 O O . LEU A 1 71 ? 2.972 -6.044 -8.054 1.00 97.44 71 LEU A O 1
ATOM 577 N N . LEU A 1 72 ? 3.430 -4.667 -6.353 1.00 98.00 72 LEU A N 1
ATOM 578 C CA . LEU A 1 72 ? 4.143 -3.705 -7.186 1.00 98.00 72 LEU A CA 1
ATOM 579 C C . LEU A 1 72 ? 5.414 -4.314 -7.791 1.00 98.00 72 LEU A C 1
ATOM 581 O O . LEU A 1 72 ? 5.672 -4.126 -8.973 1.00 98.00 72 LEU A O 1
ATOM 585 N N . GLY A 1 73 ? 6.176 -5.095 -7.021 1.00 96.62 73 GLY A N 1
ATOM 586 C CA . GLY A 1 73 ? 7.339 -5.814 -7.545 1.00 96.62 73 GLY A CA 1
ATOM 587 C C . GLY A 1 73 ? 6.987 -6.721 -8.728 1.00 96.62 73 GLY A C 1
ATOM 588 O O . GLY A 1 73 ? 7.699 -6.716 -9.726 1.00 96.62 73 GLY A O 1
ATOM 589 N N . TYR A 1 74 ? 5.861 -7.435 -8.653 1.00 96.31 74 TYR A N 1
ATOM 590 C CA . TYR A 1 74 ? 5.350 -8.255 -9.752 1.00 96.31 74 TYR A CA 1
ATOM 591 C C . TYR A 1 74 ? 5.072 -7.429 -11.019 1.00 96.31 74 TYR A C 1
ATOM 593 O O . TYR A 1 74 ? 5.578 -7.772 -12.086 1.00 96.31 74 TYR A O 1
ATOM 601 N N . HIS A 1 75 ? 4.343 -6.312 -10.912 1.00 98.12 75 HIS A N 1
ATOM 602 C CA . HIS A 1 75 ? 4.060 -5.472 -12.084 1.00 98.12 75 HIS A CA 1
ATOM 603 C C . HIS A 1 75 ? 5.317 -4.824 -12.670 1.00 98.12 75 HIS A C 1
ATOM 605 O O . HIS A 1 75 ? 5.419 -4.708 -13.885 1.00 98.12 75 HIS A O 1
ATOM 611 N N . LEU A 1 76 ? 6.287 -4.441 -11.836 1.00 97.25 76 LEU A N 1
ATOM 612 C CA . LEU A 1 76 ? 7.544 -3.857 -12.308 1.00 97.25 76 LEU A CA 1
ATOM 613 C C . LEU A 1 76 ? 8.395 -4.863 -13.091 1.00 97.25 76 LEU A C 1
ATOM 615 O O . LEU A 1 76 ? 8.963 -4.501 -14.117 1.00 97.25 76 LEU A O 1
ATOM 619 N N . VAL A 1 77 ? 8.468 -6.117 -12.632 1.00 95.81 77 VAL A N 1
ATOM 620 C CA . VAL A 1 77 ? 9.184 -7.181 -13.354 1.00 95.81 77 VAL A CA 1
ATOM 621 C C . VAL A 1 77 ? 8.492 -7.493 -14.680 1.00 95.81 77 VAL A C 1
ATOM 623 O O . VAL A 1 77 ? 9.156 -7.536 -15.710 1.00 95.81 77 VAL A O 1
ATOM 626 N N . ASN A 1 78 ? 7.165 -7.633 -14.681 1.00 96.00 78 ASN A N 1
ATOM 627 C CA . ASN A 1 78 ? 6.420 -7.907 -15.910 1.00 96.00 78 ASN A CA 1
ATOM 628 C C . ASN A 1 78 ? 6.541 -6.770 -16.930 1.00 96.00 78 ASN A C 1
ATOM 630 O O . ASN A 1 78 ? 6.721 -7.030 -18.115 1.00 96.00 78 ASN A O 1
ATOM 634 N N . ALA A 1 79 ? 6.465 -5.518 -16.474 1.00 95.94 79 ALA A N 1
ATOM 635 C CA . ALA A 1 79 ? 6.631 -4.361 -17.342 1.00 95.94 79 ALA A CA 1
ATOM 636 C C . ALA A 1 79 ? 8.019 -4.349 -17.989 1.00 95.94 79 ALA A C 1
ATOM 638 O O . ALA A 1 79 ? 8.143 -4.115 -19.185 1.00 95.94 79 ALA A O 1
ATOM 639 N N . GLN A 1 80 ? 9.062 -4.683 -17.227 1.00 92.69 80 GLN A N 1
ATOM 640 C CA . GLN A 1 80 ? 10.414 -4.797 -17.762 1.00 92.69 80 GLN A CA 1
ATOM 641 C C . GLN A 1 80 ? 10.547 -5.907 -18.815 1.00 92.69 80 GLN A C 1
ATOM 643 O O . GLN A 1 80 ? 11.228 -5.711 -19.817 1.00 92.69 80 GLN A O 1
ATOM 648 N N . GLU A 1 81 ? 9.908 -7.062 -18.611 1.00 92.44 81 GLU A N 1
ATOM 649 C CA . GLU A 1 81 ? 9.896 -8.149 -19.601 1.00 92.44 81 GLU A CA 1
ATOM 650 C C . GLU A 1 81 ? 9.111 -7.783 -20.872 1.00 92.44 81 GLU A C 1
ATOM 652 O O . GLU A 1 81 ? 9.457 -8.240 -21.962 1.00 92.44 81 GLU A O 1
ATOM 657 N N . ALA A 1 82 ? 8.080 -6.94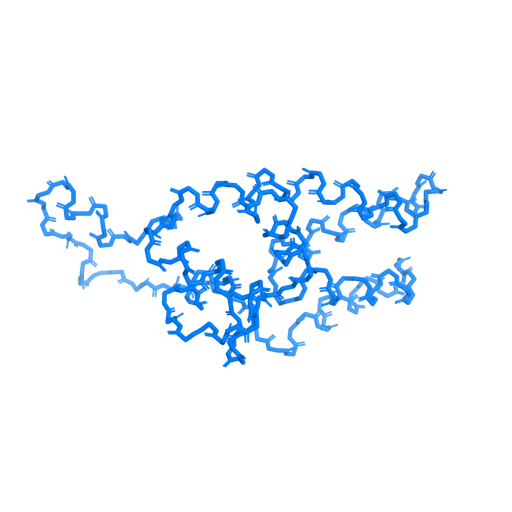7 -20.739 1.00 94.25 82 ALA A N 1
ATOM 658 C CA . ALA A 1 82 ? 7.214 -6.494 -21.826 1.00 94.25 82 ALA A CA 1
ATOM 659 C C . ALA A 1 82 ? 7.664 -5.178 -22.498 1.00 94.25 82 ALA A C 1
ATOM 661 O O . ALA A 1 82 ? 6.970 -4.702 -23.396 1.00 94.25 82 ALA A O 1
ATOM 662 N N . ASP A 1 83 ? 8.802 -4.601 -22.088 1.00 93.75 83 ASP A N 1
ATOM 663 C CA . ASP A 1 83 ? 9.287 -3.274 -22.519 1.00 93.75 83 ASP A CA 1
ATOM 664 C C . ASP A 1 83 ? 8.262 -2.139 -22.280 1.00 93.75 83 ASP A C 1
ATOM 666 O O . ASP A 1 83 ? 8.140 -1.179 -23.042 1.00 93.75 83 ASP A O 1
ATOM 670 N N . GLU A 1 84 ? 7.486 -2.258 -21.201 1.00 96.31 84 GLU A N 1
ATOM 671 C CA . GLU A 1 84 ? 6.528 -1.254 -20.750 1.00 96.31 84 GLU A CA 1
ATOM 672 C C . GLU A 1 84 ? 7.193 -0.204 -19.849 1.00 96.31 84 GLU A C 1
ATOM 674 O O . GLU A 1 84 ? 8.155 -0.448 -19.115 1.00 96.31 84 GLU A O 1
ATOM 679 N N . SER A 1 85 ? 6.633 1.002 -19.865 1.00 96.94 85 SER A N 1
ATOM 680 C CA . SER A 1 85 ? 7.087 2.099 -19.016 1.00 96.94 85 SER A CA 1
ATOM 681 C C . SER A 1 85 ? 6.742 1.878 -17.538 1.00 96.94 85 SER A C 1
ATOM 683 O O . SER A 1 85 ? 5.756 1.229 -17.183 1.00 96.94 85 SER A O 1
ATOM 685 N N . LEU A 1 86 ? 7.495 2.538 -16.649 1.00 97.12 86 LEU A N 1
ATOM 686 C CA . LEU A 1 86 ? 7.186 2.581 -15.215 1.00 97.12 86 LEU A CA 1
ATOM 687 C C . LEU A 1 86 ? 5.756 3.080 -14.935 1.00 97.12 86 LEU A C 1
ATOM 689 O O . LEU A 1 86 ? 5.116 2.596 -14.007 1.00 97.12 86 LEU A O 1
ATOM 693 N N . GLY A 1 87 ? 5.258 4.033 -15.729 1.00 97.69 87 GLY A N 1
ATOM 694 C CA . GLY A 1 87 ? 3.888 4.538 -15.602 1.00 97.69 87 GLY A CA 1
ATOM 695 C C . GLY A 1 87 ? 2.850 3.438 -15.820 1.00 97.69 87 GLY A C 1
ATOM 696 O O . GLY A 1 87 ? 2.003 3.229 -14.962 1.00 97.69 87 GLY A O 1
ATOM 697 N N . GLN A 1 88 ? 2.993 2.656 -16.894 1.00 97.81 88 GLN A N 1
ATOM 698 C CA . GLN A 1 88 ? 2.104 1.519 -17.173 1.00 97.81 88 GLN A CA 1
ATOM 699 C C . GLN A 1 88 ? 2.156 0.465 -16.060 1.00 97.81 88 GLN A C 1
ATOM 701 O O . GLN A 1 88 ? 1.119 -0.043 -15.635 1.00 97.81 88 GLN A O 1
ATOM 706 N N . ALA A 1 89 ? 3.347 0.177 -15.528 1.00 98.00 89 ALA A N 1
ATOM 707 C CA . ALA A 1 89 ? 3.496 -0.736 -14.396 1.00 98.00 89 ALA A CA 1
ATOM 708 C C . ALA A 1 89 ? 2.733 -0.247 -13.150 1.00 98.00 89 ALA A C 1
ATOM 710 O O . ALA A 1 89 ? 2.105 -1.048 -12.454 1.00 98.00 89 ALA A O 1
ATOM 711 N N . LEU A 1 90 ? 2.777 1.061 -12.873 1.00 98.31 90 LEU A N 1
ATOM 712 C CA . LEU A 1 90 ? 2.061 1.684 -11.758 1.00 98.31 90 LEU A CA 1
ATOM 713 C C . LEU A 1 90 ? 0.545 1.700 -11.977 1.00 98.31 90 LEU A C 1
ATOM 715 O O . LEU A 1 90 ? -0.184 1.411 -11.031 1.00 98.31 90 LEU A O 1
ATOM 719 N N . ASP A 1 91 ? 0.076 1.956 -13.198 1.00 97.69 91 ASP A N 1
ATOM 720 C CA . ASP A 1 91 ? -1.352 1.924 -13.545 1.00 97.69 91 ASP A CA 1
ATOM 721 C C . ASP A 1 91 ? -1.938 0.513 -13.370 1.00 97.69 91 ASP A C 1
ATOM 723 O O . ASP A 1 91 ? -3.007 0.329 -12.773 1.00 97.69 91 ASP A O 1
ATOM 727 N N . ASN A 1 92 ? -1.200 -0.504 -13.828 1.00 97.44 92 ASN A N 1
ATOM 728 C CA . ASN A 1 92 ? -1.560 -1.911 -13.656 1.00 97.44 92 ASN A CA 1
ATOM 729 C C . ASN A 1 92 ? -1.578 -2.298 -12.168 1.00 97.44 92 ASN A C 1
ATOM 731 O O . ASN A 1 92 ? -2.553 -2.875 -11.683 1.00 97.44 92 ASN A O 1
ATOM 735 N N . PHE A 1 93 ? -0.539 -1.910 -11.421 1.00 98.25 93 PHE A N 1
ATOM 736 C CA . PHE A 1 93 ? -0.478 -2.096 -9.972 1.00 98.25 93 PHE A CA 1
ATOM 737 C C . PHE A 1 93 ? -1.653 -1.438 -9.247 1.00 98.25 93 PHE A C 1
ATOM 739 O O . PHE A 1 93 ? -2.256 -2.061 -8.371 1.00 98.25 93 PHE A O 1
ATOM 746 N N . TYR A 1 94 ? -1.973 -0.188 -9.583 1.00 98.19 94 TYR A N 1
ATOM 747 C CA . TYR A 1 94 ? -3.053 0.548 -8.943 1.00 98.19 94 TYR A CA 1
ATOM 748 C C . TYR A 1 94 ? -4.390 -0.153 -9.185 1.00 98.19 94 TYR A C 1
ATOM 750 O O . TYR A 1 94 ? -5.112 -0.433 -8.227 1.00 98.19 94 TYR A O 1
ATOM 758 N N . SER A 1 95 ? -4.668 -0.529 -10.436 1.00 96.12 95 SER A N 1
ATOM 759 C CA . SER A 1 95 ? -5.889 -1.244 -10.827 1.00 96.12 95 SER A CA 1
ATOM 760 C C . SER A 1 95 ? -6.122 -2.505 -9.983 1.00 96.12 95 SER A C 1
ATOM 762 O O . SER A 1 95 ? -7.219 -2.705 -9.449 1.00 96.12 95 SER A O 1
ATOM 764 N N . ASP A 1 96 ? -5.076 -3.305 -9.766 1.00 96.31 96 ASP A N 1
ATOM 765 C CA . ASP A 1 96 ? -5.151 -4.518 -8.943 1.00 96.31 96 ASP A CA 1
ATOM 766 C C . ASP A 1 96 ? -5.206 -4.211 -7.434 1.00 96.31 96 ASP A C 1
ATOM 768 O O . ASP A 1 96 ? -5.901 -4.887 -6.660 1.00 96.31 96 ASP A O 1
ATOM 772 N N . ALA A 1 97 ? -4.519 -3.157 -6.988 1.00 97.00 97 ALA A N 1
ATOM 773 C CA . ALA A 1 97 ? -4.492 -2.729 -5.593 1.00 97.00 97 ALA A CA 1
ATOM 774 C C . ALA A 1 97 ? -5.866 -2.251 -5.091 1.00 97.00 97 ALA A C 1
ATOM 776 O O . ALA A 1 97 ? -6.245 -2.571 -3.955 1.00 97.00 97 ALA A O 1
ATOM 777 N N . VAL A 1 98 ? -6.642 -1.542 -5.924 1.00 95.31 98 VAL A N 1
ATOM 778 C CA . VAL A 1 98 ? -7.963 -0.986 -5.562 1.00 95.31 98 VAL A CA 1
ATOM 779 C C . VAL A 1 98 ? -8.907 -2.067 -5.039 1.00 95.31 98 VAL A C 1
ATOM 781 O O . VAL A 1 98 ? -9.572 -1.878 -4.015 1.00 95.31 98 VAL A O 1
ATOM 784 N N . GLY A 1 99 ? -8.945 -3.235 -5.685 1.00 91.81 99 GLY A N 1
ATOM 785 C CA . GLY A 1 99 ? -9.816 -4.335 -5.265 1.00 91.81 99 GLY A CA 1
ATOM 786 C C . GLY A 1 99 ? -9.521 -4.818 -3.841 1.00 91.81 99 GLY A C 1
ATOM 787 O O . GLY A 1 99 ? -10.436 -5.173 -3.090 1.00 91.81 99 GLY A O 1
ATOM 788 N N . ARG A 1 100 ? -8.246 -4.802 -3.432 1.00 92.06 100 ARG A N 1
ATOM 789 C CA . ARG A 1 100 ? -7.834 -5.158 -2.068 1.00 92.06 100 ARG A CA 1
ATOM 790 C C . ARG A 1 100 ? -8.134 -4.043 -1.073 1.00 92.06 100 ARG A C 1
ATOM 792 O O . ARG A 1 100 ? -8.608 -4.346 0.023 1.00 92.06 100 ARG A O 1
ATOM 799 N N . LEU A 1 101 ? -7.890 -2.790 -1.449 1.00 94.88 101 LEU A N 1
ATOM 800 C CA . LEU A 1 101 ? -8.180 -1.624 -0.614 1.00 94.88 101 LEU A CA 1
ATOM 801 C C . LEU A 1 101 ? -9.673 -1.510 -0.303 1.00 94.88 101 LEU A C 1
ATOM 803 O O . LEU A 1 101 ? -10.028 -1.342 0.861 1.00 94.88 101 LEU A O 1
ATOM 807 N N . ARG A 1 102 ? -10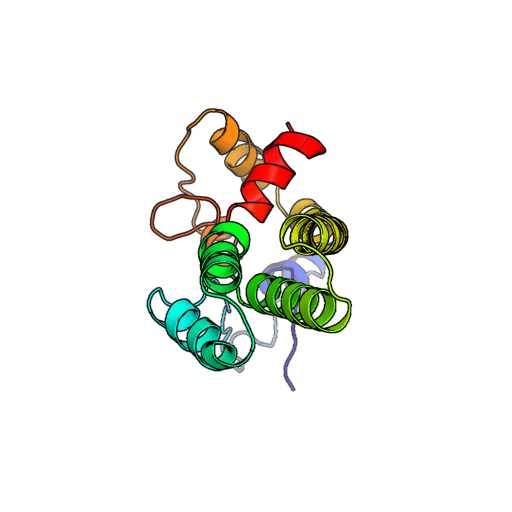.545 -1.739 -1.291 1.00 94.50 102 ARG A N 1
ATOM 808 C CA . ARG A 1 102 ? -12.003 -1.756 -1.099 1.00 94.50 102 ARG A CA 1
ATOM 809 C C . ARG A 1 102 ? -12.435 -2.814 -0.079 1.00 94.50 102 ARG 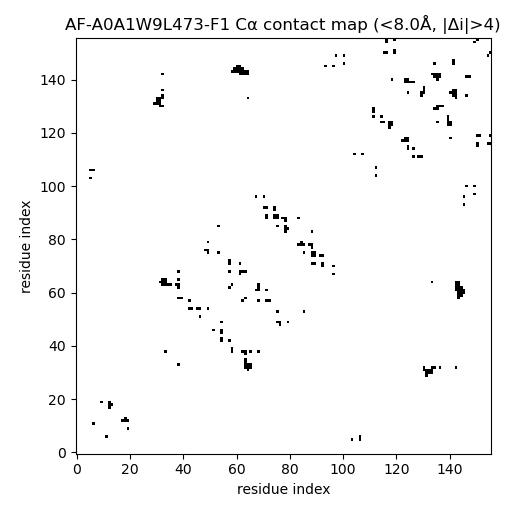A C 1
ATOM 811 O O . ARG A 1 102 ? -13.112 -2.501 0.890 1.00 94.50 102 ARG A O 1
ATOM 818 N N . LYS A 1 103 ? -11.928 -4.047 -0.202 1.00 90.75 103 LYS A N 1
ATOM 819 C CA . LYS A 1 103 ? -12.197 -5.115 0.784 1.00 90.75 103 LYS A CA 1
ATOM 820 C C . LYS A 1 103 ? -11.706 -4.764 2.192 1.00 90.75 103 LYS A C 1
ATOM 822 O O . LYS A 1 103 ? -12.345 -5.136 3.173 1.00 90.75 103 LYS A O 1
ATOM 827 N N . LEU A 1 104 ? -10.552 -4.101 2.304 1.00 90.69 104 LEU A N 1
ATOM 828 C CA . LEU A 1 104 ? -10.037 -3.638 3.593 1.00 90.69 104 LEU A CA 1
ATOM 829 C C . LEU A 1 104 ? -10.947 -2.557 4.178 1.00 90.69 104 LEU A C 1
ATOM 831 O O . LEU A 1 104 ? -11.294 -2.654 5.352 1.00 90.69 104 LEU A O 1
ATOM 835 N N . TRP A 1 105 ? -11.369 -1.593 3.364 1.00 93.75 105 TRP A N 1
ATOM 836 C CA . TRP A 1 105 ? -12.269 -0.507 3.738 1.00 93.75 105 TRP A CA 1
ATOM 837 C C . TRP A 1 105 ? -13.622 -0.987 4.256 1.00 93.75 105 TRP A C 1
ATOM 839 O O . TRP A 1 105 ? -14.063 -0.545 5.317 1.00 93.75 105 TRP A O 1
ATOM 849 N N . ASP A 1 106 ? -14.228 -1.952 3.568 1.00 92.31 106 ASP A N 1
ATOM 850 C CA . ASP A 1 106 ? -15.510 -2.550 3.958 1.00 92.31 106 ASP A CA 1
ATOM 851 C C . ASP A 1 106 ? -15.425 -3.301 5.301 1.00 92.31 106 ASP A C 1
ATOM 853 O O . ASP A 1 106 ? -16.439 -3.592 5.931 1.00 92.31 106 ASP A O 1
ATOM 857 N N . SER A 1 107 ? -14.209 -3.624 5.762 1.00 90.25 107 SER A N 1
ATOM 858 C CA . SER A 1 107 ? -13.961 -4.264 7.061 1.00 90.25 107 SER A CA 1
ATOM 859 C C . SER A 1 107 ? -13.690 -3.285 8.211 1.00 90.25 107 SER A C 1
ATOM 861 O O . SER A 1 107 ? -13.482 -3.725 9.350 1.00 90.25 107 SER A O 1
ATOM 863 N N . LEU A 1 108 ? -13.620 -1.984 7.916 1.00 91.38 108 LEU A N 1
ATOM 864 C CA . LEU A 1 108 ? -13.371 -0.929 8.894 1.00 91.38 108 LEU A CA 1
ATOM 865 C C . LEU A 1 108 ? -14.674 -0.464 9.538 1.00 91.38 108 LEU A C 1
ATOM 867 O O . LEU A 1 108 ? -15.706 -0.380 8.876 1.00 91.38 108 LEU A O 1
ATOM 871 N N . ASP A 1 109 ? -14.611 -0.104 10.820 1.00 91.44 109 ASP A N 1
ATOM 872 C CA . ASP A 1 109 ? -15.736 0.573 11.469 1.00 91.44 109 ASP A CA 1
ATOM 873 C C . ASP A 1 109 ? -15.903 2.018 10.953 1.00 91.44 109 ASP A C 1
ATOM 875 O O . ASP A 1 109 ? -14.968 2.625 10.423 1.00 91.44 109 ASP A O 1
ATOM 879 N N . GLU A 1 110 ? -17.090 2.607 11.124 1.00 91.69 110 GLU A N 1
ATOM 880 C CA . GLU A 1 110 ? -17.375 3.973 10.651 1.00 91.69 110 GLU A CA 1
ATOM 881 C C . GLU A 1 110 ? -16.369 5.002 11.175 1.00 91.69 110 GLU A C 1
ATOM 883 O O . GLU A 1 110 ? -15.987 5.938 10.471 1.00 91.69 110 GLU A O 1
ATOM 888 N N . ARG A 1 111 ? -15.900 4.836 12.415 1.00 90.56 111 ARG A N 1
ATOM 889 C CA . ARG A 1 111 ? -14.948 5.771 13.009 1.00 90.56 111 ARG A CA 1
ATOM 890 C C . ARG A 1 111 ? -13.551 5.571 12.410 1.00 90.56 111 ARG A C 1
ATOM 892 O O . ARG A 1 111 ? -12.818 6.546 12.277 1.00 90.56 111 ARG A O 1
ATOM 899 N N . GLU A 1 112 ? -13.148 4.344 12.082 1.00 92.94 112 GLU A N 1
ATOM 900 C CA . GLU A 1 112 ? -11.911 4.027 11.355 1.00 92.94 112 GLU A CA 1
ATOM 901 C C . GLU A 1 112 ? -11.933 4.659 9.961 1.00 92.94 112 GLU A C 1
ATOM 903 O O . GLU A 1 112 ? -10.990 5.366 9.603 1.00 92.94 112 GLU A O 1
ATOM 908 N N . GLN A 1 113 ? -13.037 4.497 9.229 1.00 94.38 113 GLN A N 1
ATOM 909 C CA . GLN A 1 113 ? -13.251 5.125 7.924 1.00 94.38 113 GLN A CA 1
ATOM 910 C C . GLN A 1 113 ? -13.195 6.657 8.008 1.00 94.38 113 GLN A C 1
ATOM 912 O O . GLN A 1 113 ? -12.474 7.300 7.246 1.00 94.38 113 GLN A O 1
ATOM 917 N N . GLN A 1 114 ? -13.892 7.264 8.974 1.00 91.75 114 GLN A N 1
ATOM 918 C CA . GLN A 1 114 ? -13.836 8.712 9.207 1.00 91.75 114 GLN A CA 1
ATOM 919 C C . GLN A 1 114 ? -12.424 9.189 9.565 1.00 91.75 114 GLN A C 1
ATOM 921 O O . GLN A 1 114 ? -11.999 10.252 9.113 1.00 91.75 114 GLN A O 1
ATOM 926 N N . THR A 1 115 ? -11.680 8.405 10.353 1.00 92.69 115 THR A N 1
ATOM 927 C CA . THR A 1 115 ? -10.296 8.739 10.714 1.00 92.69 115 THR A CA 1
ATOM 928 C C . THR A 1 115 ? -9.402 8.750 9.471 1.00 92.69 115 THR A C 1
ATOM 930 O O . THR A 1 115 ? -8.625 9.687 9.301 1.00 92.69 115 THR A O 1
ATOM 933 N N . LEU A 1 116 ? -9.537 7.756 8.584 1.00 92.50 116 LEU A N 1
ATOM 934 C CA . LEU A 1 116 ? -8.801 7.719 7.318 1.00 92.50 116 LEU A CA 1
ATOM 935 C C . LEU A 1 116 ? -9.214 8.855 6.378 1.00 92.50 116 LEU A C 1
ATOM 937 O O . LEU A 1 116 ? -8.347 9.518 5.836 1.00 92.50 116 LEU A O 1
ATOM 941 N N . ARG A 1 117 ? -10.505 9.179 6.242 1.00 91.25 117 ARG A N 1
ATOM 942 C CA . ARG A 1 117 ? -10.933 10.364 5.465 1.00 91.25 117 ARG A CA 1
ATOM 943 C C . ARG A 1 117 ? -10.345 11.663 6.008 1.00 91.25 117 ARG A C 1
ATOM 945 O O . ARG A 1 117 ? -9.994 12.556 5.243 1.00 91.25 117 ARG A O 1
ATOM 952 N N . GLY A 1 118 ? -10.193 11.768 7.328 1.00 87.25 118 GLY A N 1
ATOM 953 C CA . GLY A 1 118 ? -9.575 12.924 7.973 1.00 87.25 118 GLY A CA 1
ATOM 954 C C . GLY A 1 118 ? -8.157 13.226 7.473 1.00 87.25 118 GLY A C 1
ATOM 955 O O . GLY A 1 118 ? -7.737 14.382 7.531 1.00 87.25 118 GLY A O 1
ATOM 956 N N . THR A 1 119 ? -7.439 12.240 6.926 1.00 85.31 119 THR A N 1
ATOM 957 C CA . THR A 1 119 ? -6.082 12.441 6.389 1.00 85.31 119 THR A CA 1
ATOM 9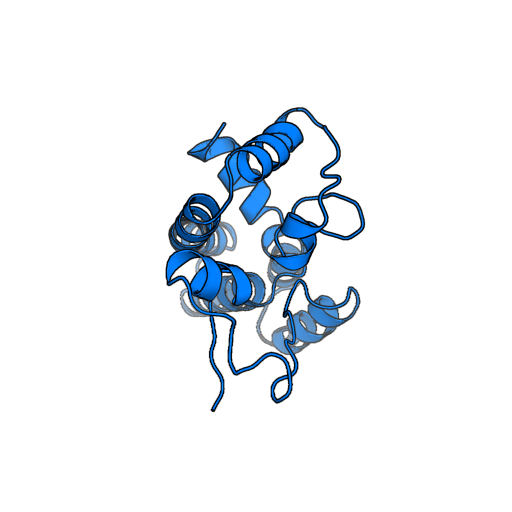58 C C . THR A 1 119 ? -6.060 13.312 5.158 1.00 85.31 119 THR A C 1
ATOM 960 O O . THR A 1 119 ? -5.104 14.056 4.969 1.00 85.31 119 THR A O 1
ATOM 963 N N . LEU A 1 120 ? -7.117 13.243 4.345 1.00 83.00 120 LEU A N 1
ATOM 964 C CA . LEU A 1 120 ? -7.283 14.084 3.160 1.00 83.00 120 LEU A CA 1
ATOM 965 C C . LEU A 1 120 ? -7.359 15.569 3.545 1.00 83.00 120 LEU A C 1
ATOM 967 O O . LEU A 1 120 ? -7.008 16.446 2.770 1.00 83.00 120 LEU A O 1
ATOM 971 N N . GLN A 1 121 ? -7.755 15.849 4.789 1.00 82.50 121 GLN A N 1
ATOM 972 C CA . GLN A 1 121 ? -7.815 17.188 5.378 1.00 82.50 121 GLN A CA 1
ATOM 973 C C . GLN A 1 121 ? -6.544 17.539 6.176 1.00 82.50 121 GLN A C 1
ATOM 975 O O . GLN A 1 121 ? -6.549 18.491 6.953 1.00 82.50 121 GLN A O 1
ATOM 980 N N . GLY A 1 122 ? -5.475 16.742 6.063 1.00 79.62 122 GLY A N 1
ATOM 981 C CA . GLY A 1 122 ? -4.216 16.946 6.786 1.00 79.62 122 GLY A CA 1
ATOM 982 C C . GLY A 1 122 ? -4.257 16.589 8.277 1.00 79.62 122 GLY A C 1
ATOM 983 O O . GLY A 1 122 ? -3.336 16.942 9.015 1.00 79.62 122 GLY A O 1
ATOM 984 N N . LYS A 1 123 ? -5.301 15.897 8.758 1.00 83.75 123 LYS A N 1
ATOM 985 C CA . LYS A 1 123 ? -5.383 15.469 10.164 1.00 83.75 123 LYS A CA 1
ATOM 986 C C . LYS A 1 123 ? -4.511 14.234 10.403 1.00 83.75 123 LYS A C 1
ATOM 988 O O . LYS A 1 123 ? -4.527 13.290 9.617 1.00 83.75 123 LYS A O 1
ATOM 993 N N . ALA A 1 124 ? -3.793 14.221 11.526 1.00 80.44 124 ALA A N 1
ATOM 994 C CA . ALA A 1 124 ? -3.002 13.066 11.950 1.00 80.44 124 ALA A CA 1
ATOM 995 C C . ALA A 1 124 ? -3.897 11.869 12.327 1.00 80.44 124 ALA A C 1
ATOM 997 O O . ALA A 1 124 ? -4.902 12.026 13.028 1.00 80.44 124 ALA A O 1
ATOM 998 N N . ILE A 1 125 ? -3.500 10.660 11.918 1.00 82.50 125 ILE A N 1
ATOM 999 C CA . ILE A 1 125 ? -4.238 9.413 12.169 1.00 82.50 125 ILE A CA 1
ATOM 1000 C C . ILE A 1 125 ? -3.869 8.799 13.520 1.00 82.50 125 ILE A C 1
ATOM 1002 O O . ILE A 1 125 ? -3.145 7.809 13.613 1.00 82.50 125 ILE A O 1
ATOM 1006 N N . LYS A 1 126 ? -4.418 9.334 14.605 1.00 78.62 126 LYS A N 1
ATOM 1007 C CA . LYS A 1 126 ? -4.150 8.798 15.947 1.00 78.62 126 LYS A CA 1
ATOM 1008 C C . LYS A 1 126 ? -5.078 7.637 16.289 1.00 78.62 126 LYS A C 1
ATOM 1010 O O . LYS A 1 126 ? -5.967 7.773 17.128 1.00 78.62 126 LYS A O 1
ATOM 1015 N N . ARG A 1 127 ? -4.885 6.475 15.649 1.00 83.19 127 ARG A N 1
ATOM 1016 C CA . ARG A 1 127 ? -5.690 5.279 15.950 1.00 83.19 127 ARG A CA 1
ATOM 1017 C C . ARG A 1 127 ? -4.905 3.973 15.897 1.00 83.19 127 ARG A C 1
ATOM 1019 O O . ARG A 1 127 ? -4.487 3.506 14.841 1.00 83.19 127 ARG A O 1
ATOM 1026 N N . ARG A 1 128 ? -4.792 3.323 17.061 1.00 85.88 128 ARG A N 1
ATOM 1027 C CA . ARG A 1 128 ? -4.082 2.044 17.225 1.00 85.88 128 ARG A CA 1
ATOM 1028 C C . ARG A 1 128 ? -4.643 0.933 16.334 1.00 85.88 128 ARG A C 1
ATOM 1030 O O . ARG A 1 128 ? -3.861 0.139 15.828 1.00 85.88 128 ARG A O 1
ATOM 1037 N N . SER A 1 129 ? -5.961 0.875 16.133 1.00 88.00 129 SER A N 1
ATOM 1038 C CA . SER A 1 129 ? -6.587 -0.176 15.319 1.00 88.00 129 SER A CA 1
ATOM 1039 C C . SER A 1 129 ? -6.145 -0.118 13.850 1.00 88.00 129 SER A C 1
ATOM 1041 O O . SER A 1 129 ? -5.813 -1.150 13.275 1.00 88.00 129 SER A O 1
ATOM 1043 N N . LEU A 1 130 ? -6.002 1.084 13.281 1.00 90.38 130 LEU A N 1
ATOM 1044 C CA . LEU A 1 130 ? -5.496 1.283 11.919 1.00 90.38 130 LEU A CA 1
ATOM 1045 C C . LEU A 1 130 ? -4.008 0.923 11.779 1.00 90.38 130 LEU A C 1
ATOM 1047 O O . LEU A 1 130 ? -3.620 0.332 10.772 1.00 90.38 130 LEU A O 1
ATOM 1051 N N . ARG A 1 131 ? -3.189 1.206 12.803 1.00 89.25 131 ARG A N 1
ATOM 1052 C CA . ARG A 1 131 ? -1.779 0.766 12.843 1.00 89.25 131 ARG A CA 1
ATOM 1053 C C . ARG A 1 131 ? -1.659 -0.753 12.908 1.00 89.25 131 ARG A C 1
ATOM 1055 O O . ARG A 1 131 ? -0.914 -1.354 12.144 1.00 89.25 131 ARG A O 1
ATOM 1062 N N . ILE A 1 132 ? -2.461 -1.389 13.763 1.00 86.38 132 ILE A N 1
ATOM 1063 C CA . ILE A 1 132 ? -2.517 -2.851 13.885 1.00 86.38 132 ILE A CA 1
ATOM 1064 C C . ILE A 1 132 ? -2.905 -3.517 12.557 1.00 86.38 132 ILE A C 1
ATOM 1066 O O . ILE A 1 132 ? -2.366 -4.567 12.222 1.00 86.38 132 ILE A O 1
ATOM 1070 N N . ARG A 1 133 ? -3.823 -2.910 11.799 1.00 86.62 133 ARG A N 1
ATOM 1071 C CA . ARG A 1 133 ? -4.242 -3.387 10.471 1.00 86.62 133 ARG A CA 1
ATOM 1072 C C . ARG A 1 133 ? -3.217 -3.106 9.366 1.00 86.62 133 ARG A C 1
ATOM 1074 O O . ARG A 1 133 ? -3.459 -3.468 8.221 1.00 86.62 133 ARG A O 1
ATOM 1081 N N . GLY A 1 134 ? -2.109 -2.438 9.686 1.00 91.12 134 GLY A N 1
ATOM 1082 C CA . GLY A 1 134 ? -1.084 -2.063 8.720 1.00 91.12 134 GLY A CA 1
ATOM 1083 C C . GLY A 1 134 ? -1.527 -0.983 7.731 1.00 91.12 134 GLY A C 1
ATOM 1084 O O . GLY A 1 134 ? -0.960 -0.876 6.652 1.00 91.12 134 GLY A O 1
ATOM 1085 N N . LEU A 1 135 ? -2.543 -0.183 8.063 1.00 92.50 135 LEU A N 1
ATOM 1086 C CA . LEU A 1 135 ? -2.994 0.912 7.195 1.00 92.50 135 LEU A CA 1
ATOM 1087 C C . LEU A 1 135 ? -2.231 2.212 7.460 1.00 92.50 135 LEU A C 1
ATOM 1089 O O . LEU A 1 135 ? -2.174 3.097 6.607 1.00 92.50 135 LEU A O 1
ATOM 1093 N N . VAL A 1 136 ? -1.657 2.325 8.655 1.00 92.69 136 VAL A N 1
ATOM 1094 C CA . VAL A 1 136 ? -1.082 3.557 9.186 1.00 92.69 136 VAL A CA 1
ATOM 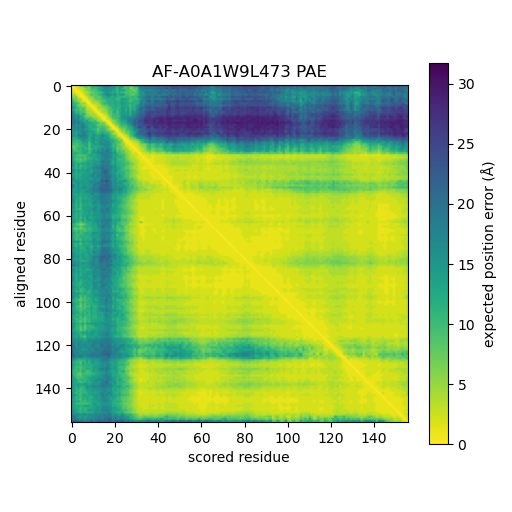1095 C C . VAL A 1 136 ? 0.253 3.251 9.845 1.00 92.69 136 VAL A C 1
ATOM 1097 O O . VAL A 1 136 ? 0.392 2.228 10.511 1.00 92.69 136 VAL A O 1
ATOM 1100 N N . THR A 1 137 ? 1.224 4.133 9.641 1.00 91.38 137 THR A N 1
ATOM 1101 C CA . THR A 1 137 ? 2.552 4.053 10.245 1.00 91.38 137 THR A CA 1
ATOM 1102 C C . THR A 1 137 ? 2.565 4.613 11.665 1.00 91.38 137 THR A C 1
ATOM 1104 O O . THR A 1 137 ? 1.617 5.232 12.147 1.00 91.38 137 THR A O 1
ATOM 1107 N N . GLU A 1 138 ? 3.704 4.464 12.327 1.00 88.12 138 GLU A N 1
ATOM 1108 C CA . GLU A 1 138 ? 3.915 4.957 13.691 1.00 88.12 138 GLU A CA 1
ATOM 1109 C C . GLU A 1 138 ? 3.961 6.493 13.743 1.00 88.12 138 GLU A C 1
ATOM 1111 O O . GLU A 1 138 ? 3.753 7.086 14.797 1.00 88.12 138 GLU A O 1
ATOM 1116 N N . GLU A 1 139 ? 4.161 7.132 12.588 1.00 88.38 139 GLU A N 1
ATOM 1117 C CA . GLU A 1 139 ? 4.118 8.583 12.382 1.00 88.38 139 GLU A CA 1
ATOM 1118 C C . GLU A 1 139 ? 2.711 9.092 12.028 1.00 88.38 139 GLU A C 1
ATOM 1120 O O . GLU A 1 139 ? 2.562 10.216 11.551 1.00 88.38 139 GLU A O 1
ATOM 1125 N N . ASP A 1 140 ? 1.681 8.262 12.214 1.00 89.44 140 ASP A N 1
ATOM 1126 C CA . ASP A 1 140 ? 0.281 8.589 11.942 1.00 89.44 140 ASP A CA 1
ATOM 1127 C C . ASP A 1 140 ? 0.008 8.962 10.462 1.00 89.44 140 ASP A C 1
ATOM 1129 O O . ASP A 1 140 ? -0.892 9.754 10.161 1.00 89.44 140 ASP A O 1
ATOM 1133 N N . LYS A 1 141 ? 0.774 8.371 9.529 1.00 90.38 141 LYS A N 1
ATOM 1134 C CA . LYS A 1 141 ? 0.642 8.540 8.067 1.00 90.38 141 LYS A CA 1
ATOM 1135 C C . LYS A 1 141 ? 0.093 7.270 7.401 1.00 90.38 141 LYS A C 1
ATOM 1137 O O . LYS A 1 141 ? 0.329 6.182 7.924 1.00 90.38 141 LYS A O 1
ATOM 1142 N N . PRO A 1 142 ? -0.571 7.361 6.232 1.00 93.69 142 PRO A N 1
ATOM 1143 C CA . PRO A 1 142 ? -0.877 6.193 5.401 1.00 93.69 142 PRO A CA 1
ATOM 1144 C C . PRO A 1 142 ? 0.383 5.372 5.096 1.00 93.69 142 PRO A C 1
ATOM 1146 O O . PRO A 1 142 ? 1.467 5.941 4.963 1.00 93.69 142 PRO A O 1
ATOM 1149 N N . PHE A 1 143 ? 0.249 4.050 4.961 1.00 94.50 143 PHE A N 1
ATOM 1150 C CA . PHE A 1 143 ? 1.414 3.175 4.777 1.00 94.50 143 PHE A CA 1
ATOM 1151 C C . PHE A 1 143 ? 2.217 3.430 3.495 1.00 94.50 143 PHE A C 1
ATOM 1153 O O . PHE A 1 143 ? 3.391 3.075 3.464 1.00 94.50 143 PHE A O 1
ATOM 1160 N N . GLY A 1 144 ? 1.596 3.994 2.456 1.00 95.31 144 GLY A N 1
ATOM 1161 C CA . GLY A 1 144 ? 2.187 4.237 1.142 1.00 95.31 144 GLY A CA 1
ATOM 1162 C C . GLY A 1 144 ? 1.281 5.110 0.273 1.00 95.31 144 GLY A C 1
ATOM 1163 O O . GLY A 1 144 ? 0.118 5.350 0.621 1.00 95.31 144 GLY A O 1
ATOM 1164 N N . GLN A 1 145 ? 1.814 5.595 -0.850 1.00 96.38 145 GLN A N 1
ATOM 1165 C CA . GLN A 1 145 ? 1.086 6.471 -1.774 1.00 96.38 145 GLN A CA 1
ATOM 1166 C C . GLN A 1 145 ? -0.145 5.787 -2.376 1.00 96.38 145 GLN A C 1
ATOM 1168 O O . GLN A 1 145 ? -1.162 6.453 -2.519 1.00 96.38 145 GLN A O 1
ATOM 1173 N N . VAL A 1 146 ? -0.129 4.463 -2.583 1.00 97.25 146 VAL A N 1
ATOM 1174 C CA . VAL A 1 146 ? -1.296 3.735 -3.120 1.00 97.25 146 VAL A CA 1
ATOM 1175 C C . VAL A 1 146 ? -2.553 3.916 -2.260 1.00 97.25 146 VAL A C 1
ATOM 1177 O O . VAL A 1 146 ? -3.645 4.109 -2.783 1.00 97.25 146 VAL A O 1
ATOM 1180 N N . LEU A 1 147 ? -2.408 3.912 -0.928 1.00 96.31 147 LEU A N 1
ATOM 1181 C CA . LEU A 1 147 ? -3.534 4.133 -0.021 1.00 96.31 147 LEU A CA 1
ATOM 1182 C C . LEU A 1 147 ? -3.998 5.589 -0.066 1.00 96.31 147 LEU A C 1
ATOM 1184 O O . LEU A 1 147 ? -5.196 5.842 -0.007 1.00 96.31 147 LEU A O 1
ATOM 1188 N N . ARG A 1 148 ? -3.062 6.540 -0.156 1.00 94.56 148 ARG A N 1
ATOM 1189 C CA . ARG A 1 148 ? -3.404 7.961 -0.256 1.00 94.56 148 ARG A CA 1
ATOM 1190 C C . ARG A 1 148 ? -4.182 8.241 -1.537 1.00 94.56 148 ARG A C 1
ATOM 1192 O O . ARG A 1 148 ? -5.268 8.797 -1.453 1.00 94.56 148 ARG A O 1
ATOM 1199 N N . GLU A 1 149 ? -3.661 7.811 -2.679 1.00 95.44 149 GLU A N 1
ATOM 1200 C CA . GLU A 1 149 ? -4.311 8.046 -3.966 1.00 95.44 149 GLU A CA 1
ATOM 1201 C C . GLU A 1 149 ? -5.679 7.385 -4.044 1.00 95.44 149 GLU A C 1
ATOM 1203 O O . GLU A 1 149 ? -6.627 7.980 -4.546 1.00 95.44 149 GLU A O 1
ATOM 1208 N N . TRP A 1 150 ? -5.812 6.172 -3.512 1.00 96.25 150 TRP A N 1
ATOM 1209 C CA . TRP A 1 150 ? -7.106 5.510 -3.438 1.00 96.25 150 TRP A CA 1
ATOM 1210 C C . TRP A 1 150 ? -8.106 6.269 -2.557 1.00 96.25 150 TRP A C 1
ATOM 1212 O O . TRP A 1 150 ? -9.255 6.450 -2.952 1.00 96.25 150 TRP A O 1
ATOM 1222 N N . LEU A 1 151 ? -7.680 6.769 -1.391 1.00 94.25 151 LEU A N 1
ATOM 1223 C CA . LEU A 1 151 ? -8.545 7.595 -0.545 1.00 94.25 151 LEU A CA 1
ATOM 1224 C C . LEU A 1 151 ? -8.974 8.888 -1.256 1.00 94.25 151 LEU A C 1
ATOM 1226 O O . LEU A 1 151 ? -10.125 9.283 -1.119 1.00 94.25 151 LEU A O 1
ATOM 1230 N N . GLU A 1 152 ? -8.075 9.528 -2.004 1.00 93.56 152 GLU A N 1
ATOM 1231 C CA . GLU A 1 152 ? -8.345 10.779 -2.726 1.00 93.56 152 GLU A CA 1
ATOM 1232 C C . GLU A 1 152 ? -9.329 10.602 -3.890 1.00 93.56 152 GLU A C 1
ATOM 1234 O O . GLU A 1 152 ? -10.208 11.441 -4.061 1.00 93.56 152 GLU A O 1
ATOM 1239 N N . HIS A 1 153 ? -9.210 9.521 -4.666 1.00 90.69 153 HIS A N 1
ATOM 1240 C CA . HIS A 1 153 ? -9.970 9.356 -5.912 1.00 90.69 153 HIS A CA 1
ATOM 1241 C C . HIS A 1 153 ? -11.254 8.531 -5.765 1.00 90.69 153 HIS A C 1
ATOM 1243 O O . HIS A 1 153 ? -12.208 8.756 -6.504 1.00 90.69 153 HIS A O 1
ATOM 1249 N N . GLU A 1 154 ? -11.297 7.575 -4.832 1.00 87.50 154 GLU A N 1
ATOM 1250 C CA . GLU A 1 154 ? -12.411 6.616 -4.726 1.00 87.50 154 GLU A CA 1
ATOM 1251 C C . GLU A 1 154 ? -13.301 6.852 -3.498 1.00 87.50 154 GLU A C 1
ATOM 1253 O O . GLU A 1 154 ? -14.428 6.359 -3.445 1.00 87.50 154 GLU A O 1
ATOM 1258 N N . ILE A 1 155 ? -12.793 7.561 -2.485 1.00 86.19 155 ILE A N 1
ATOM 1259 C CA . ILE A 1 155 ? -13.474 7.761 -1.194 1.00 86.19 155 ILE A CA 1
ATOM 1260 C C . ILE A 1 155 ? -13.732 9.240 -0.874 1.00 86.19 155 ILE A C 1
ATOM 1262 O O . ILE A 1 155 ? -14.616 9.512 -0.049 1.00 86.19 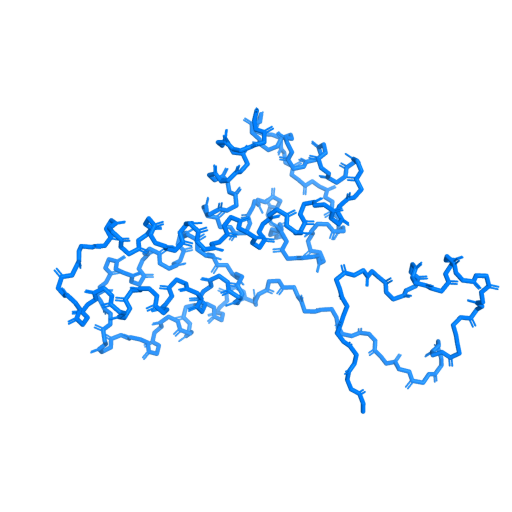155 ILE A O 1
ATOM 1266 N N . GLY A 1 156 ? -12.927 10.139 -1.453 1.00 63.56 156 GLY A N 1
ATOM 1267 C CA . GLY A 1 156 ? -12.948 11.591 -1.259 1.00 63.56 156 GLY A CA 1
ATOM 1268 C C . GLY A 1 156 ? -14.277 12.258 -1.572 1.00 63.56 156 GLY A C 1
ATOM 1269 O O . GLY A 1 156 ? -15.047 11.726 -2.400 1.00 63.56 156 GLY A O 1
#

Radius of gyration: 17.49 Å; Cα contacts (8 Å, |Δi|>4): 152; chains: 1; bounding box: 42×42×49 Å

pLDDT: mean 84.79, std 15.92, range [44.88, 98.31]

Mean predicted aligned error: 7.94 Å

Secondary structure (DSSP, 8-state):
-----SS-HHHHHHTTT---TTTTT-------SPPTTHHHHHHHHTTTTS-HHHHHHHHHHTTT-HHHHHHHHHHHHHHHHTT--HHHHHHHHHHHHHHHHHHHHTTS-HHHHHHHHHGGGT-----HHHHHTTSB-TTSSBSSHHHHHHIIIII-

Foldseek 3Di:
DDDDDLDDPVVVQVVVVHDDPCPPPDDDDQDAFADQPVLLVVLVVCPVQADPVLSVQLCAAQNRPPVLSVLLVVLRNVCSVVVHDNVVSVVVSLVVVLVVLVVSLVNDDPVQLVLLLCVVVVDANPDPVCRSSRQADPRSHGRHVSSVVSCVPPVD